Protein AF-S9VMR9-F1 (afdb_monomer_lite)

Organism: NCBI:txid59799

Structure (mmCIF, N/CA/C/O backbone):
data_AF-S9VMR9-F1
#
_entry.id   AF-S9VMR9-F1
#
loop_
_atom_site.group_PDB
_atom_site.id
_atom_site.type_symbol
_atom_site.label_atom_id
_atom_site.label_alt_id
_atom_site.label_comp_id
_atom_site.label_asym_id
_atom_site.label_entity_id
_atom_site.label_seq_id
_atom_site.pdbx_PDB_ins_code
_atom_site.Cartn_x
_atom_site.Cartn_y
_atom_site.Cartn_z
_atom_site.occupancy
_atom_site.B_iso_or_equiv
_atom_site.auth_seq_id
_atom_site.auth_comp_id
_atom_site.auth_asym_id
_atom_site.auth_atom_id
_atom_site.pdbx_PDB_model_num
ATOM 1 N N . MET A 1 1 ? -14.554 29.985 33.407 1.00 32.62 1 MET A N 1
ATOM 2 C CA . MET A 1 1 ? -14.346 28.770 34.224 1.00 32.62 1 MET A CA 1
ATOM 3 C C . MET A 1 1 ? -13.964 27.650 33.263 1.00 32.62 1 MET A C 1
ATOM 5 O O . MET A 1 1 ? -14.793 27.238 32.465 1.00 32.62 1 MET A O 1
ATOM 9 N N . PHE A 1 2 ? -12.681 27.291 33.208 1.00 29.06 2 PHE A N 1
ATOM 10 C CA . PHE A 1 2 ? -12.148 26.333 32.235 1.00 29.06 2 PHE A CA 1
ATOM 11 C C . PHE A 1 2 ? -12.337 24.905 32.753 1.00 29.06 2 PHE A C 1
ATOM 13 O O . PHE A 1 2 ? 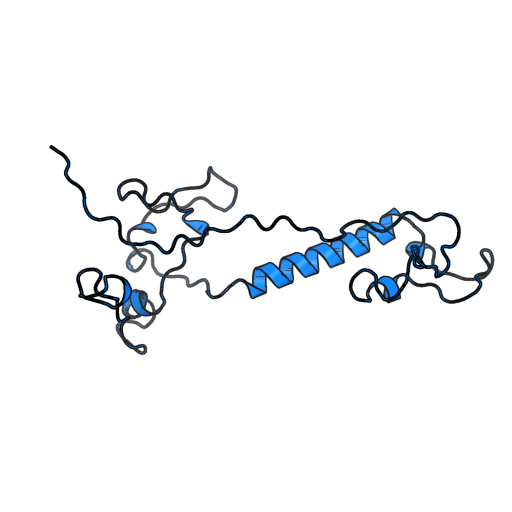-11.690 24.522 33.723 1.00 29.06 2 PHE A O 1
ATOM 20 N N . LEU A 1 3 ? -13.180 24.109 32.095 1.00 30.39 3 LEU A N 1
ATOM 21 C CA . LEU A 1 3 ? -13.209 22.661 32.289 1.00 30.39 3 LEU A CA 1
ATOM 22 C C . LEU A 1 3 ? -12.371 22.005 31.188 1.00 30.39 3 LEU A C 1
ATOM 24 O O . LEU A 1 3 ? -12.805 21.829 30.053 1.00 30.39 3 LEU A O 1
ATOM 28 N N . ARG A 1 4 ? -11.123 21.689 31.548 1.00 32.44 4 ARG A N 1
ATOM 29 C CA . ARG A 1 4 ? -10.272 20.719 30.853 1.00 32.44 4 ARG A CA 1
ATOM 30 C C . ARG A 1 4 ? -10.701 19.311 31.265 1.00 32.44 4 ARG A C 1
ATOM 32 O O . ARG A 1 4 ? -10.827 19.051 32.457 1.00 32.44 4 ARG A O 1
ATOM 39 N N . GLY A 1 5 ? -10.759 18.390 30.303 1.00 30.97 5 GLY A N 1
ATOM 40 C CA . GLY A 1 5 ? -10.471 16.980 30.571 1.00 30.97 5 GLY A CA 1
ATOM 41 C C . GLY A 1 5 ? -11.365 15.975 29.854 1.00 30.97 5 GLY A C 1
ATOM 42 O O . GLY A 1 5 ? -12.495 15.750 30.266 1.00 30.97 5 GLY A O 1
ATOM 43 N N . SER A 1 6 ? -10.810 15.328 28.825 1.00 31.73 6 SER A N 1
ATOM 44 C CA . SER A 1 6 ? -10.775 13.859 28.637 1.00 31.73 6 SER A CA 1
ATOM 45 C C . SER A 1 6 ? -10.581 13.492 27.158 1.00 31.73 6 SER A C 1
ATOM 47 O O . SER A 1 6 ? -11.371 12.781 26.550 1.00 31.73 6 SER A O 1
ATOM 49 N N . GLY A 1 7 ? -9.495 13.978 26.555 1.00 28.31 7 GLY A N 1
ATOM 50 C CA . GLY A 1 7 ? -9.010 13.416 25.297 1.00 28.31 7 GLY A CA 1
ATOM 51 C C . GLY A 1 7 ? -8.110 12.232 25.617 1.00 28.31 7 GLY A C 1
ATOM 52 O O . GLY A 1 7 ? -7.000 12.433 26.105 1.00 28.31 7 GLY A O 1
ATOM 53 N N . ALA A 1 8 ? -8.581 11.010 25.375 1.00 31.98 8 ALA A N 1
ATOM 54 C CA . ALA A 1 8 ? -7.689 9.862 25.274 1.00 31.98 8 ALA A CA 1
ATOM 55 C C . ALA A 1 8 ? -6.584 10.187 24.247 1.00 31.98 8 ALA A C 1
ATOM 57 O O . ALA A 1 8 ? -6.889 10.814 23.229 1.00 31.98 8 ALA A O 1
ATOM 58 N N . PRO A 1 9 ? -5.323 9.771 24.451 1.00 35.69 9 PRO A N 1
ATOM 59 C CA . PRO A 1 9 ? -4.328 9.819 23.405 1.00 35.69 9 PRO A CA 1
ATOM 60 C C . PRO A 1 9 ? -4.723 8.747 22.394 1.00 35.69 9 PRO A C 1
ATOM 62 O O . PRO A 1 9 ? -4.253 7.614 22.426 1.00 35.69 9 PRO A O 1
ATOM 65 N N . THR A 1 10 ? -5.627 9.094 21.478 1.00 37.53 10 THR A N 1
ATOM 66 C CA . THR A 1 10 ? -5.597 8.499 20.151 1.00 37.53 10 THR A CA 1
ATOM 67 C C . THR A 1 10 ? -4.166 8.670 19.690 1.00 37.53 10 THR A C 1
ATOM 69 O O . THR A 1 10 ? -3.699 9.807 19.586 1.00 37.53 10 THR A O 1
ATOM 72 N N . ALA A 1 11 ? -3.456 7.560 19.492 1.00 35.28 11 ALA A N 1
ATOM 73 C CA . ALA A 1 11 ? -2.193 7.560 18.791 1.00 35.28 11 ALA A CA 1
ATOM 74 C C . ALA A 1 11 ? -2.446 8.260 17.453 1.00 35.28 11 ALA A C 1
ATOM 76 O O . ALA A 1 11 ? -2.926 7.663 16.490 1.00 35.28 11 ALA A O 1
ATOM 77 N N . HIS A 1 12 ? -2.193 9.568 17.416 1.00 36.25 12 HIS A N 1
ATOM 78 C CA . HIS A 1 12 ? -2.061 10.321 16.195 1.00 36.25 12 HIS A CA 1
ATOM 79 C C . HIS A 1 12 ? -0.797 9.749 15.573 1.00 36.25 12 HIS A C 1
ATOM 81 O O . HIS A 1 12 ? 0.306 10.265 15.749 1.00 36.25 12 HIS A O 1
ATOM 87 N N . LEU A 1 13 ? -0.964 8.648 14.840 1.00 35.38 13 LEU A N 1
ATOM 88 C CA . LEU A 1 13 ? -0.138 8.342 13.696 1.00 35.38 13 LEU A CA 1
ATOM 89 C C . LEU A 1 13 ? -0.293 9.554 12.784 1.00 35.38 13 LEU A C 1
ATOM 91 O O . LEU A 1 13 ? -1.148 9.610 11.903 1.00 35.38 13 LEU A O 1
ATOM 95 N N . SER A 1 14 ? 0.514 10.570 13.080 1.00 38.69 14 SER A N 1
ATOM 96 C CA . SER A 1 14 ? 0.957 11.582 12.154 1.00 38.69 14 SER A CA 1
ATOM 97 C C . SER A 1 14 ? 1.453 10.798 10.954 1.00 38.69 14 SER A C 1
ATOM 99 O O . SER A 1 14 ? 2.588 10.319 10.913 1.00 38.69 14 SER A O 1
ATOM 101 N N . GLN A 1 15 ? 0.557 10.561 9.997 1.00 46.19 15 GLN A N 1
ATOM 102 C CA . GLN A 1 15 ? 0.942 10.142 8.671 1.00 46.19 15 GLN A CA 1
ATOM 103 C C . GLN A 1 15 ? 1.710 11.334 8.118 1.00 46.19 15 GLN A C 1
ATOM 105 O O . GLN A 1 15 ? 1.145 12.206 7.458 1.00 46.19 15 GLN A O 1
ATOM 110 N N . ARG A 1 16 ? 3.006 11.409 8.444 1.00 48.31 16 ARG A N 1
ATOM 111 C CA . ARG A 1 16 ? 3.941 12.257 7.723 1.00 48.31 16 ARG A CA 1
ATOM 112 C C . ARG A 1 16 ? 3.684 11.944 6.260 1.00 48.31 16 ARG A C 1
ATOM 114 O O . ARG A 1 16 ? 3.803 10.790 5.844 1.00 48.31 16 ARG A O 1
ATOM 121 N N . ARG A 1 17 ? 3.233 12.947 5.508 1.00 50.44 17 ARG A N 1
ATOM 122 C CA . ARG A 1 17 ? 3.044 12.829 4.066 1.00 50.44 17 ARG A CA 1
ATOM 123 C C . ARG A 1 17 ? 4.420 12.535 3.476 1.00 50.44 17 ARG A C 1
ATOM 125 O O . ARG A 1 17 ? 5.207 13.443 3.243 1.00 50.44 17 ARG A O 1
ATOM 132 N N . CYS A 1 18 ? 4.747 11.259 3.311 1.00 63.31 18 CYS A N 1
ATOM 133 C CA . CYS A 1 18 ? 5.957 10.841 2.626 1.00 63.31 18 CYS A CA 1
ATOM 134 C C . CYS A 1 18 ? 5.707 11.025 1.132 1.00 63.31 18 CYS A C 1
ATOM 136 O O . CYS A 1 18 ? 5.104 10.173 0.481 1.00 63.31 18 CYS A O 1
ATOM 138 N N . ILE A 1 19 ? 6.129 12.171 0.608 1.00 85.31 19 ILE A N 1
ATOM 139 C CA . ILE A 1 19 ? 6.120 12.442 -0.827 1.00 85.31 19 ILE A CA 1
ATOM 140 C C . ILE A 1 19 ? 7.260 11.624 -1.444 1.00 85.31 19 ILE A C 1
ATOM 142 O O . ILE A 1 19 ? 8.400 11.689 -0.985 1.00 85.31 19 ILE A O 1
ATOM 146 N N . SER A 1 20 ? 6.943 10.792 -2.439 1.00 89.88 20 SER A N 1
ATOM 147 C CA . SER A 1 20 ? 7.937 9.940 -3.100 1.00 89.88 20 SER A CA 1
ATOM 148 C C . SER A 1 20 ? 8.937 10.790 -3.881 1.00 89.88 20 SER A C 1
ATOM 150 O O . SER A 1 20 ? 8.536 11.613 -4.697 1.00 89.88 20 SER A O 1
ATOM 152 N N . THR A 1 21 ? 10.230 10.529 -3.693 1.00 92.19 21 THR A N 1
ATOM 153 C CA . THR A 1 21 ? 11.325 11.052 -4.531 1.00 92.19 21 THR A CA 1
ATOM 154 C C . THR A 1 21 ? 11.769 10.055 -5.609 1.00 92.19 21 THR A C 1
ATOM 156 O O . THR A 1 21 ? 12.802 10.237 -6.250 1.00 92.19 21 THR A O 1
ATOM 159 N N . GLY A 1 22 ? 11.022 8.959 -5.789 1.00 90.88 22 GLY A N 1
ATOM 160 C CA . GLY A 1 22 ? 11.328 7.927 -6.779 1.00 90.88 22 GLY A CA 1
ATOM 161 C C . GLY A 1 22 ? 11.202 8.414 -8.226 1.00 90.88 22 GLY A C 1
ATOM 162 O O . GLY A 1 22 ? 10.531 9.400 -8.513 1.00 90.88 22 GLY A O 1
ATOM 163 N N . VAL A 1 23 ? 11.827 7.678 -9.146 1.00 94.44 23 VAL A N 1
ATOM 164 C CA . VAL A 1 23 ? 11.744 7.936 -10.591 1.00 94.44 23 VAL A CA 1
ATOM 165 C C . VAL A 1 23 ? 10.585 7.136 -11.183 1.00 94.44 23 VAL A C 1
ATOM 167 O O . VAL A 1 23 ? 10.594 5.907 -11.102 1.00 94.44 23 VAL A O 1
ATOM 170 N N . PHE A 1 24 ? 9.624 7.832 -11.792 1.00 96.19 24 PHE A N 1
ATOM 171 C CA . PHE A 1 24 ? 8.429 7.243 -12.416 1.00 96.19 24 PHE A CA 1
ATOM 172 C C . PHE A 1 24 ? 8.476 7.261 -13.951 1.00 96.19 24 PHE A C 1
ATOM 174 O O . PHE A 1 24 ? 7.716 6.560 -14.606 1.00 96.19 24 PHE A O 1
ATOM 181 N N . GLU A 1 25 ? 9.405 8.015 -14.533 1.00 96.50 25 GLU A N 1
ATOM 182 C CA . GLU A 1 25 ? 9.522 8.174 -15.980 1.00 96.50 25 GLU A CA 1
ATOM 183 C C . GLU A 1 25 ? 10.721 7.411 -16.539 1.00 96.50 25 GLU A C 1
ATOM 185 O O . GLU A 1 25 ? 11.817 7.382 -15.961 1.00 96.50 25 GLU A O 1
ATOM 190 N N . HIS A 1 26 ? 10.530 6.811 -17.708 1.00 96.19 26 HIS A N 1
ATOM 191 C CA . HIS A 1 26 ? 11.618 6.278 -18.498 1.00 96.19 26 HIS A CA 1
ATOM 192 C C . HIS A 1 26 ? 12.405 7.430 -19.148 1.00 96.19 26 HIS A C 1
ATOM 194 O O . HIS A 1 26 ? 11.816 8.309 -19.775 1.00 96.19 26 HIS A O 1
ATOM 200 N N . PRO A 1 27 ? 13.749 7.442 -19.070 1.00 94.75 27 PRO A N 1
ATOM 201 C CA . PRO A 1 27 ? 14.539 8.472 -19.741 1.00 94.75 27 PRO A CA 1
ATOM 202 C C . PRO A 1 27 ? 14.315 8.443 -21.268 1.00 94.75 27 PRO A C 1
ATOM 204 O O . PRO A 1 27 ? 14.270 7.361 -21.858 1.00 94.75 27 PRO A O 1
ATOM 207 N N . PRO A 1 28 ? 14.257 9.600 -21.950 1.00 93.12 28 PRO A N 1
ATOM 208 C CA . PRO A 1 28 ? 13.987 9.642 -23.384 1.00 93.12 28 PRO A CA 1
ATOM 209 C C . PRO A 1 28 ? 15.105 8.978 -24.196 1.00 93.12 28 PRO A C 1
ATOM 211 O O . PRO A 1 28 ? 16.294 9.085 -23.860 1.00 93.12 28 PRO A O 1
ATOM 214 N N . PHE A 1 29 ? 14.727 8.340 -25.305 1.00 91.88 29 PHE A N 1
ATOM 215 C CA . PHE A 1 29 ? 15.678 7.830 -26.288 1.00 91.88 29 PHE A CA 1
ATOM 216 C C . PHE A 1 29 ? 16.358 9.008 -27.004 1.00 91.88 29 PHE A C 1
ATOM 218 O O . PHE A 1 29 ? 15.711 9.824 -27.652 1.00 91.88 29 PHE A O 1
ATOM 225 N N . LYS A 1 30 ? 17.681 9.111 -26.852 1.00 89.31 30 LYS A N 1
ATOM 226 C CA . LYS A 1 30 ? 18.558 10.076 -27.539 1.00 89.31 30 LYS A CA 1
ATOM 227 C C . LYS A 1 30 ? 19.747 9.314 -28.138 1.00 89.31 30 LYS A C 1
ATOM 229 O O . LYS A 1 30 ? 19.664 8.107 -28.371 1.00 89.31 30 LYS A O 1
ATOM 234 N N . TYR A 1 31 ? 20.882 9.985 -28.331 1.00 89.19 31 TYR A N 1
ATOM 235 C CA . TYR A 1 31 ? 22.151 9.314 -28.597 1.00 89.19 31 TYR A CA 1
ATOM 236 C C . TYR A 1 31 ? 22.470 8.273 -27.511 1.00 89.19 31 TYR A C 1
ATOM 238 O O . TYR A 1 31 ? 22.076 8.403 -26.345 1.00 89.19 31 TYR A O 1
ATOM 246 N N . ARG A 1 32 ? 23.197 7.219 -27.899 1.00 89.44 32 ARG A N 1
ATOM 247 C CA . ARG A 1 32 ? 23.574 6.127 -26.995 1.00 89.44 32 ARG A CA 1
ATOM 248 C C . ARG A 1 32 ? 24.399 6.676 -25.830 1.00 89.44 32 ARG A C 1
ATOM 250 O O . ARG A 1 32 ? 25.576 6.992 -25.992 1.00 89.44 32 ARG A O 1
ATOM 257 N N . LYS A 1 33 ? 23.792 6.725 -24.643 1.00 90.88 33 LYS A N 1
ATOM 258 C CA . LYS A 1 33 ? 24.492 7.041 -23.394 1.00 90.88 33 LYS A CA 1
ATOM 259 C C . LYS A 1 33 ? 25.496 5.932 -23.082 1.00 90.88 33 LYS A C 1
ATOM 261 O O . LYS A 1 33 ? 25.150 4.748 -23.118 1.00 90.88 33 LYS A O 1
ATOM 266 N N . ARG A 1 34 ? 26.737 6.325 -22.808 1.00 92.19 34 ARG A N 1
ATOM 267 C CA . ARG A 1 34 ? 27.811 5.443 -22.337 1.00 92.19 34 ARG A CA 1
ATOM 268 C C . ARG A 1 34 ? 27.971 5.629 -20.832 1.00 92.19 34 ARG A C 1
ATOM 270 O O . ARG A 1 34 ? 27.464 6.602 -20.284 1.00 92.19 34 ARG A O 1
ATOM 277 N N . HIS A 1 35 ? 28.631 4.680 -20.183 1.00 94.81 35 HIS A N 1
ATOM 278 C CA . HIS A 1 35 ? 28.948 4.797 -18.768 1.00 94.81 35 HIS A CA 1
ATOM 279 C C . HIS A 1 35 ? 30.008 5.890 -18.567 1.00 94.81 35 HIS A C 1
ATOM 281 O O . HIS A 1 35 ? 31.103 5.789 -19.118 1.00 94.81 35 HIS A O 1
ATOM 287 N N . ALA A 1 36 ? 29.672 6.924 -17.802 1.00 94.88 36 ALA A N 1
ATOM 288 C CA . ALA A 1 36 ? 30.565 7.999 -17.379 1.00 94.88 36 ALA A CA 1
ATOM 289 C C . ALA A 1 36 ? 30.149 8.507 -15.986 1.00 94.88 36 ALA A C 1
ATOM 291 O O . ALA A 1 36 ? 29.123 8.089 -15.454 1.00 94.88 36 ALA A O 1
ATOM 292 N N . PHE A 1 37 ? 30.925 9.421 -15.397 1.00 91.62 37 PHE A N 1
ATOM 293 C CA . PHE A 1 37 ? 30.765 9.842 -13.994 1.00 91.62 37 PHE A CA 1
ATOM 294 C C . PHE A 1 37 ? 29.351 10.336 -13.623 1.00 91.62 37 PHE A C 1
ATOM 296 O O . PHE A 1 37 ? 28.900 10.125 -12.504 1.00 91.62 37 PHE A O 1
ATOM 303 N N . ASN A 1 38 ? 28.636 10.970 -14.556 1.00 92.62 38 ASN A N 1
ATOM 304 C CA . ASN A 1 38 ? 27.294 11.530 -14.355 1.00 92.62 38 ASN A CA 1
ATOM 305 C C . ASN A 1 38 ? 26.216 10.883 -15.238 1.00 92.62 38 ASN A C 1
ATOM 307 O O . ASN A 1 38 ? 25.055 11.294 -15.213 1.00 92.62 38 ASN A O 1
ATOM 311 N N . THR A 1 39 ? 26.583 9.911 -16.075 1.00 91.69 39 THR A N 1
ATOM 312 C CA . THR A 1 39 ? 25.678 9.348 -17.075 1.00 91.69 39 THR A CA 1
ATOM 313 C C . THR A 1 39 ? 25.784 7.836 -17.118 1.00 91.69 39 THR A C 1
ATOM 315 O O . THR A 1 39 ? 26.852 7.251 -17.265 1.00 91.69 39 THR A O 1
ATOM 318 N N . LEU A 1 40 ? 24.623 7.195 -17.020 1.00 93.44 40 LEU A N 1
ATOM 319 C CA . LEU A 1 40 ? 24.481 5.755 -17.168 1.00 93.44 40 LEU A CA 1
ATOM 320 C C . LEU A 1 40 ? 23.760 5.426 -18.479 1.00 93.44 40 LEU A C 1
ATOM 322 O O . LEU A 1 40 ? 22.909 6.215 -18.926 1.00 93.44 40 LEU A O 1
ATOM 326 N N . PRO A 1 41 ? 24.029 4.248 -19.071 1.00 94.38 41 PRO A N 1
ATOM 327 C CA . PRO A 1 41 ? 23.224 3.716 -20.158 1.00 94.38 41 PRO A CA 1
ATOM 328 C C . PRO A 1 41 ? 21.720 3.710 -19.831 1.00 94.38 41 PRO A C 1
ATOM 330 O O . PRO A 1 41 ? 21.289 3.610 -18.678 1.00 94.38 41 PRO A O 1
ATOM 333 N N . VAL A 1 42 ? 20.899 3.830 -20.874 1.00 94.00 42 VAL A N 1
ATOM 334 C CA . VAL A 1 42 ? 19.433 3.937 -20.748 1.00 94.00 42 VAL A CA 1
ATOM 335 C C . VAL A 1 42 ? 18.818 2.683 -20.121 1.00 94.00 42 VAL A C 1
ATOM 337 O O . VAL A 1 42 ? 17.974 2.799 -19.241 1.00 94.00 42 VAL A O 1
ATOM 340 N N . HIS A 1 43 ? 19.292 1.497 -20.508 1.00 95.19 43 HIS A N 1
ATOM 341 C CA . HIS A 1 43 ? 18.851 0.213 -19.949 1.00 95.19 43 HIS A CA 1
ATOM 342 C C . HIS A 1 43 ? 19.914 -0.423 -19.042 1.00 95.19 43 HIS A C 1
ATOM 344 O O . HIS A 1 43 ? 20.145 -1.633 -19.075 1.00 95.19 43 HIS A O 1
ATOM 350 N N . ASP A 1 44 ? 20.598 0.408 -18.255 1.00 95.38 44 ASP A N 1
ATOM 351 C CA . ASP A 1 44 ? 21.520 -0.060 -17.222 1.00 95.38 44 ASP A CA 1
ATOM 352 C C . ASP A 1 44 ? 20.773 -0.769 -16.077 1.00 95.38 44 ASP A C 1
ATOM 354 O O . ASP A 1 44 ? 19.622 -0.438 -15.776 1.00 95.38 44 ASP A O 1
ATOM 358 N N . ALA A 1 45 ? 21.425 -1.734 -15.431 1.00 94.56 45 ALA A N 1
ATOM 359 C CA . ALA A 1 45 ? 20.865 -2.574 -14.374 1.00 94.56 45 ALA A CA 1
ATOM 360 C C . ALA A 1 45 ? 20.451 -1.779 -13.121 1.00 94.56 45 ALA A C 1
ATOM 362 O O . ALA A 1 45 ? 19.514 -2.167 -12.430 1.00 94.56 45 ALA A O 1
ATOM 363 N N . ASN A 1 46 ? 21.077 -0.629 -12.864 1.00 95.00 46 ASN A N 1
ATOM 364 C CA . ASN A 1 46 ? 20.745 0.222 -11.717 1.00 95.00 46 ASN A CA 1
ATOM 365 C C . ASN A 1 46 ? 19.374 0.916 -11.834 1.00 95.00 46 ASN A C 1
ATOM 367 O O . ASN A 1 46 ? 18.867 1.466 -10.857 1.00 95.00 46 ASN A O 1
ATOM 371 N N . ARG A 1 47 ? 18.742 0.905 -13.015 1.00 94.06 47 ARG A N 1
ATOM 372 C CA . ARG A 1 47 ? 17.428 1.529 -13.227 1.00 94.06 47 ARG A CA 1
ATOM 373 C C . ARG A 1 47 ? 16.293 0.558 -12.919 1.00 94.06 47 ARG A C 1
ATOM 375 O O . ARG A 1 47 ? 16.333 -0.610 -13.302 1.00 94.06 47 ARG A O 1
ATOM 382 N N . PHE A 1 48 ? 15.254 1.075 -12.263 1.00 95.94 48 PHE A N 1
ATOM 383 C CA . PHE A 1 48 ? 14.015 0.348 -11.959 1.00 95.94 48 PHE A CA 1
ATOM 384 C C . PHE A 1 48 ? 14.244 -0.989 -11.228 1.00 95.94 48 PHE A C 1
ATOM 386 O O . PHE A 1 48 ? 13.527 -1.961 -11.462 1.00 95.94 48 PHE A O 1
ATOM 393 N N . GLY A 1 49 ? 15.269 -1.056 -10.368 1.00 94.25 49 GLY A N 1
ATOM 394 C CA . GLY A 1 49 ? 15.619 -2.267 -9.619 1.00 94.25 49 GLY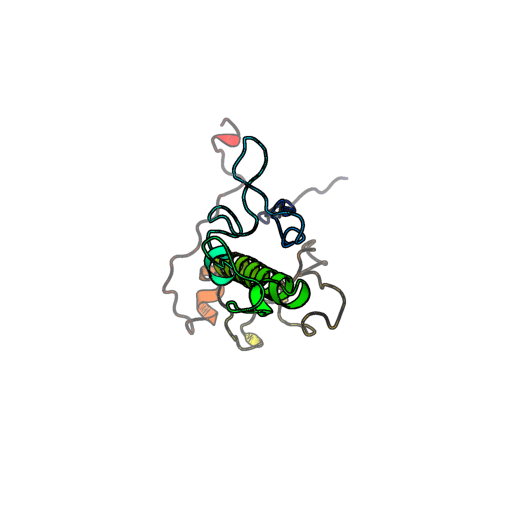 A CA 1
ATOM 395 C C . GLY A 1 49 ? 15.954 -3.461 -10.520 1.00 94.25 49 GLY A C 1
ATOM 396 O O . GLY A 1 49 ? 15.472 -4.562 -10.271 1.00 94.25 49 GLY A O 1
ATOM 397 N N . GLY A 1 50 ? 16.690 -3.235 -11.614 1.00 95.12 50 GLY A N 1
ATOM 398 C CA . GLY A 1 50 ? 17.092 -4.277 -12.566 1.00 95.12 50 GLY A CA 1
ATOM 399 C C . GLY A 1 50 ? 16.062 -4.605 -13.648 1.00 95.12 50 GLY A C 1
ATOM 400 O O . GLY A 1 50 ? 16.374 -5.329 -14.593 1.00 95.12 50 GLY A O 1
ATOM 401 N N . ARG A 1 51 ? 14.845 -4.049 -13.581 1.00 96.31 51 ARG A N 1
ATOM 402 C CA . ARG A 1 51 ? 13.772 -4.346 -14.550 1.00 96.31 51 ARG A CA 1
ATOM 403 C C . ARG A 1 51 ? 14.041 -3.802 -15.952 1.00 96.31 51 ARG A C 1
ATOM 405 O O . ARG A 1 51 ? 13.489 -4.309 -16.925 1.00 96.31 51 ARG A O 1
ATOM 412 N N . SER A 1 52 ? 14.967 -2.857 -16.088 1.00 94.50 52 SER A N 1
ATOM 413 C CA . SER A 1 52 ? 15.489 -2.419 -17.388 1.00 94.50 52 SER A CA 1
ATOM 414 C C . SER A 1 52 ? 16.051 -3.570 -18.240 1.00 94.50 52 SER A C 1
ATOM 416 O O . SER A 1 52 ? 16.108 -3.440 -19.462 1.00 94.50 52 SER A O 1
ATOM 418 N N . ALA A 1 53 ? 16.397 -4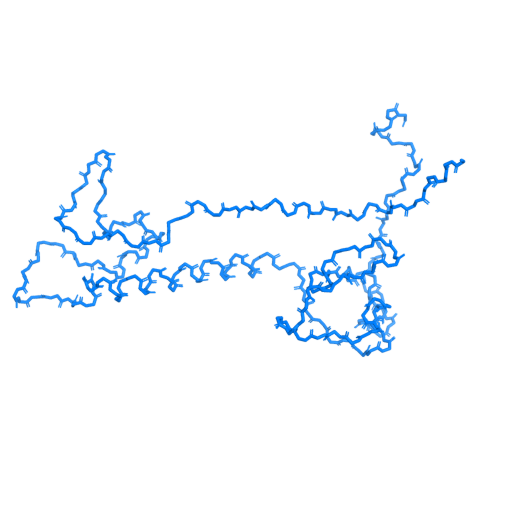.717 -17.638 1.00 94.81 53 ALA A N 1
ATOM 419 C CA . ALA A 1 53 ? 16.805 -5.926 -18.349 1.00 94.81 53 ALA A CA 1
ATOM 420 C C . ALA A 1 53 ? 15.760 -6.408 -19.373 1.00 94.81 53 ALA A C 1
ATOM 422 O O . ALA A 1 53 ? 16.141 -6.826 -20.467 1.00 94.81 53 ALA A O 1
ATOM 423 N N . TYR A 1 54 ? 14.460 -6.283 -19.075 1.00 95.06 54 TYR A N 1
ATOM 424 C CA . TYR A 1 54 ? 13.379 -6.676 -19.992 1.00 95.06 54 TYR A CA 1
ATOM 425 C C . TYR A 1 54 ? 13.325 -5.808 -21.257 1.00 95.06 54 TYR A C 1
ATOM 427 O O . TYR A 1 54 ? 12.894 -6.265 -22.317 1.00 95.06 54 TYR A O 1
ATOM 435 N N . LEU A 1 55 ? 13.816 -4.571 -21.165 1.00 94.62 55 LEU A N 1
ATOM 436 C CA . LEU A 1 55 ? 13.836 -3.593 -22.254 1.00 94.62 55 LEU A CA 1
ATOM 437 C C . LEU A 1 55 ? 15.190 -3.540 -22.972 1.00 94.62 55 LEU A C 1
ATOM 439 O O . LEU A 1 55 ? 15.355 -2.835 -23.962 1.00 94.62 55 LEU A O 1
ATOM 443 N N . ARG A 1 56 ? 16.183 -4.300 -22.505 1.00 93.56 56 ARG A N 1
ATOM 444 C CA . ARG A 1 56 ? 17.548 -4.220 -23.017 1.00 93.56 56 ARG A CA 1
ATOM 445 C C . ARG A 1 56 ? 17.712 -5.012 -24.316 1.00 93.56 56 ARG A C 1
ATOM 447 O O . ARG A 1 56 ? 17.394 -6.198 -24.387 1.00 93.56 56 ARG A O 1
ATOM 454 N N . GLU A 1 57 ? 18.259 -4.364 -25.339 1.00 90.69 57 GLU A N 1
ATOM 455 C CA . GLU A 1 57 ? 18.924 -5.009 -26.479 1.00 90.69 57 GLU A CA 1
ATOM 456 C C . GLU A 1 57 ? 20.438 -4.889 -26.253 1.00 90.69 57 GLU A C 1
ATOM 458 O O . GLU A 1 57 ? 20.950 -3.782 -26.076 1.00 90.69 57 GLU A O 1
ATOM 463 N N . ILE A 1 58 ? 21.149 -6.017 -26.177 1.00 89.56 58 ILE A N 1
ATOM 464 C CA . ILE A 1 58 ? 22.580 -6.050 -25.838 1.00 89.56 58 ILE A CA 1
ATOM 465 C C . ILE A 1 58 ? 23.425 -5.932 -27.114 1.00 89.56 58 ILE A C 1
ATOM 467 O O . ILE A 1 58 ? 23.155 -6.609 -28.103 1.00 89.56 58 ILE A O 1
ATOM 471 N N . GLY A 1 59 ? 24.492 -5.129 -27.054 1.00 83.19 59 GLY A N 1
ATOM 472 C CA . GLY A 1 59 ? 25.538 -5.074 -28.080 1.00 83.19 59 GLY A CA 1
ATOM 473 C C . GLY A 1 59 ? 25.355 -3.990 -29.153 1.00 83.19 59 GLY A C 1
ATOM 474 O O . GLY A 1 59 ? 24.423 -3.184 -29.087 1.00 83.19 59 GLY A O 1
ATOM 475 N N . PRO A 1 60 ? 26.294 -3.907 -30.117 1.00 82.06 60 PRO A N 1
ATOM 476 C CA . PRO A 1 60 ? 26.142 -3.069 -31.297 1.00 82.06 60 PRO A CA 1
ATOM 477 C C . PRO A 1 60 ? 25.025 -3.644 -32.166 1.00 82.06 60 PRO A C 1
ATOM 479 O O . PRO A 1 60 ? 25.055 -4.802 -32.575 1.00 82.06 60 PRO A O 1
ATOM 482 N N . PHE A 1 61 ? 24.008 -2.831 -32.399 1.00 80.19 61 PHE A N 1
ATOM 483 C CA . PHE A 1 61 ? 22.781 -3.277 -33.018 1.00 80.19 61 PHE A CA 1
ATOM 484 C C . PHE A 1 61 ? 22.674 -2.798 -34.462 1.00 80.19 61 PHE A C 1
ATOM 486 O O . PHE A 1 61 ? 22.727 -1.594 -34.711 1.00 80.19 61 PHE A O 1
ATOM 493 N N . ASP A 1 62 ? 22.451 -3.727 -35.391 1.00 81.75 62 ASP A N 1
ATOM 494 C CA . ASP A 1 62 ? 22.111 -3.393 -36.773 1.00 81.75 62 ASP A CA 1
ATOM 495 C C . ASP A 1 62 ? 20.611 -3.090 -36.890 1.00 81.75 62 ASP A C 1
ATOM 497 O O . ASP A 1 62 ? 19.765 -3.976 -36.736 1.00 81.75 62 ASP A O 1
ATOM 501 N N . HIS A 1 63 ? 20.300 -1.827 -37.189 1.00 78.00 63 HIS A N 1
ATOM 502 C CA . HIS A 1 63 ? 18.937 -1.313 -37.310 1.00 78.00 63 HIS A CA 1
ATOM 503 C C . HIS A 1 63 ? 18.106 -1.948 -38.418 1.00 78.00 63 HIS A C 1
ATOM 505 O O . HIS A 1 63 ? 16.883 -1.854 -38.364 1.00 78.00 63 HIS A O 1
ATOM 511 N N . LYS A 1 64 ? 18.749 -2.605 -39.385 1.00 80.88 64 LYS A N 1
ATOM 512 C CA . LYS A 1 64 ? 18.065 -3.197 -40.534 1.00 80.88 64 LYS A CA 1
ATOM 513 C C . LYS A 1 64 ? 17.720 -4.670 -40.333 1.00 80.88 64 LYS A C 1
ATOM 515 O O . LYS A 1 64 ? 16.727 -5.132 -40.877 1.00 80.88 64 LYS A O 1
ATOM 520 N N . LYS A 1 65 ? 18.547 -5.414 -39.592 1.00 82.69 65 LYS A N 1
ATOM 521 C CA . LYS A 1 65 ? 18.511 -6.889 -39.590 1.00 82.69 65 LYS A CA 1
ATOM 522 C C . LYS A 1 65 ? 18.047 -7.517 -38.286 1.00 82.69 65 LYS A C 1
ATOM 524 O O . LYS A 1 65 ? 17.652 -8.679 -38.281 1.00 82.69 65 LYS A O 1
ATOM 529 N N . LYS A 1 66 ? 18.147 -6.804 -37.166 1.00 83.94 66 LYS A N 1
ATOM 530 C CA . LYS A 1 66 ? 17.875 -7.373 -35.842 1.00 83.94 66 LYS A CA 1
ATOM 531 C C . LYS A 1 66 ? 16.924 -6.471 -35.072 1.00 83.94 66 LYS A C 1
ATOM 533 O O . LYS A 1 66 ? 16.755 -5.320 -35.440 1.00 83.94 66 LYS A O 1
ATOM 538 N N . GLY A 1 67 ? 16.331 -7.012 -34.005 1.00 83.69 67 GLY A N 1
ATOM 539 C CA . GLY A 1 67 ? 15.756 -6.293 -32.863 1.00 83.69 67 GLY A CA 1
ATOM 540 C C . GLY A 1 67 ? 14.261 -6.233 -32.714 1.00 83.69 67 GLY A C 1
ATOM 541 O O . GLY A 1 67 ? 13.486 -6.542 -33.608 1.00 83.69 67 GLY A O 1
ATOM 542 N N . ARG A 1 68 ? 13.881 -5.818 -31.507 1.00 88.25 68 ARG A N 1
ATOM 543 C CA . ARG A 1 68 ? 12.500 -5.804 -31.046 1.00 88.25 68 ARG A CA 1
ATOM 544 C C . ARG A 1 68 ? 12.041 -4.356 -30.914 1.00 88.25 68 ARG A C 1
ATOM 546 O O . ARG A 1 68 ? 12.530 -3.630 -30.050 1.00 88.25 68 ARG A O 1
ATOM 553 N N . GLN A 1 69 ? 11.123 -3.941 -31.786 1.00 89.25 69 GLN A N 1
ATOM 554 C CA . GLN A 1 69 ? 10.656 -2.551 -31.888 1.00 89.25 69 GLN A CA 1
ATOM 555 C C . GLN A 1 69 ? 10.063 -2.028 -30.571 1.00 89.25 69 GLN A C 1
ATOM 557 O O . GLN A 1 69 ? 10.369 -0.908 -30.168 1.00 89.25 69 GLN A O 1
ATOM 562 N N . PHE A 1 70 ? 9.328 -2.872 -29.838 1.00 92.94 70 PHE A N 1
ATOM 563 C CA . PHE A 1 70 ? 8.699 -2.496 -28.565 1.00 92.94 70 PHE A CA 1
ATOM 564 C C . PHE A 1 70 ? 9.692 -2.011 -27.496 1.00 92.94 70 PHE A C 1
ATOM 566 O O . PHE A 1 70 ? 9.309 -1.286 -26.588 1.00 92.94 70 PHE A O 1
ATOM 573 N N . LYS A 1 71 ? 10.975 -2.391 -27.587 1.00 93.62 71 LYS A N 1
ATOM 574 C CA . LYS A 1 71 ? 12.016 -1.954 -26.642 1.00 93.62 71 LYS A CA 1
ATOM 575 C C . LYS A 1 71 ? 12.508 -0.525 -26.896 1.00 93.62 71 LYS A C 1
ATOM 577 O O . LYS A 1 71 ? 13.353 -0.033 -26.157 1.00 93.62 71 LYS A O 1
ATOM 582 N N . ARG A 1 72 ? 12.042 0.115 -27.970 1.00 88.94 72 ARG A N 1
ATOM 583 C CA . ARG A 1 72 ? 12.443 1.466 -28.405 1.00 88.94 72 ARG A CA 1
ATOM 584 C C . ARG A 1 72 ? 11.278 2.408 -28.570 1.00 88.94 72 ARG A C 1
ATOM 586 O O . ARG A 1 72 ? 11.490 3.615 -28.575 1.00 88.94 72 ARG A O 1
ATOM 593 N N . ASP A 1 73 ? 10.090 1.855 -28.753 1.00 93.50 73 ASP A N 1
ATOM 594 C CA . ASP A 1 73 ? 8.875 2.637 -28.774 1.00 93.50 73 ASP A CA 1
ATOM 595 C C . ASP A 1 73 ? 8.693 3.340 -27.414 1.00 93.50 73 ASP A C 1
ATOM 597 O O . ASP A 1 73 ? 8.581 2.655 -26.390 1.00 93.50 73 ASP A O 1
ATOM 601 N N . PRO A 1 74 ? 8.698 4.687 -27.367 1.00 95.12 74 PRO A N 1
ATOM 602 C CA . PRO A 1 74 ? 8.572 5.425 -26.115 1.00 95.12 74 PRO A CA 1
ATOM 603 C C . PRO A 1 74 ? 7.283 5.094 -25.358 1.00 95.12 74 PRO A C 1
ATOM 605 O O . PRO A 1 74 ? 7.326 4.962 -24.136 1.00 95.12 74 PRO A O 1
ATOM 608 N N . GLY A 1 75 ? 6.164 4.909 -26.072 1.00 96.31 75 GLY A N 1
ATOM 609 C CA . GLY A 1 75 ? 4.862 4.623 -25.465 1.00 96.31 75 GLY A CA 1
ATOM 610 C C . GLY A 1 75 ? 4.847 3.274 -24.752 1.00 96.31 75 GLY A C 1
ATOM 611 O O . GLY A 1 75 ? 4.536 3.194 -23.564 1.00 96.31 75 GLY A O 1
ATOM 612 N N . THR A 1 76 ? 5.274 2.215 -25.442 1.00 96.81 76 THR A N 1
ATOM 613 C CA . THR A 1 76 ? 5.333 0.864 -24.867 1.00 96.81 76 THR A CA 1
ATOM 614 C C . THR A 1 76 ? 6.322 0.774 -23.704 1.00 96.81 76 THR A C 1
ATOM 616 O O . THR A 1 76 ? 6.070 0.099 -22.702 1.00 96.81 76 THR A O 1
ATOM 619 N N . VAL A 1 77 ? 7.467 1.446 -23.813 1.00 96.50 77 VAL A N 1
ATOM 620 C CA . VAL A 1 77 ? 8.487 1.444 -22.761 1.00 96.50 77 VAL A CA 1
ATOM 621 C C . VAL A 1 77 ? 7.990 2.159 -21.505 1.00 96.50 77 VAL A C 1
ATOM 623 O O . VAL A 1 77 ? 8.127 1.604 -20.411 1.00 96.50 77 VAL A O 1
ATOM 626 N N . GLN A 1 78 ? 7.384 3.341 -21.652 1.00 97.62 78 GLN A N 1
ATOM 627 C CA . GLN A 1 78 ? 6.820 4.082 -20.524 1.00 97.62 78 GLN A CA 1
ATOM 628 C C . GLN A 1 78 ? 5.691 3.291 -19.857 1.00 97.62 78 GLN A C 1
ATOM 630 O O . GLN A 1 78 ? 5.719 3.121 -18.642 1.00 97.62 78 GLN A O 1
ATOM 635 N N . PHE A 1 79 ? 4.798 2.682 -20.642 1.00 98.00 79 PHE A N 1
ATOM 636 C CA . PHE A 1 79 ? 3.736 1.822 -20.118 1.00 98.00 79 PHE A CA 1
ATOM 637 C C . PHE A 1 79 ? 4.275 0.701 -19.211 1.00 98.00 79 PHE A C 1
ATOM 639 O O . PHE A 1 79 ? 3.756 0.465 -18.121 1.00 98.00 79 PHE A O 1
ATOM 646 N N . ASN A 1 80 ? 5.362 0.027 -19.608 1.00 97.56 80 ASN A N 1
ATOM 647 C CA . ASN A 1 80 ? 5.981 -1.004 -18.766 1.00 97.56 80 ASN A CA 1
ATOM 648 C C . ASN A 1 80 ? 6.547 -0.430 -17.455 1.00 97.56 80 ASN A C 1
ATOM 650 O O . ASN A 1 80 ? 6.417 -1.057 -16.400 1.00 97.56 80 ASN A O 1
ATOM 654 N N . VAL A 1 81 ? 7.159 0.757 -17.503 1.00 97.31 81 VAL A N 1
ATOM 655 C CA . VAL A 1 81 ? 7.663 1.450 -16.306 1.00 97.31 81 VAL A CA 1
ATOM 656 C C . VAL A 1 81 ? 6.518 1.863 -15.378 1.00 97.31 81 VAL A C 1
ATOM 658 O O . VAL A 1 81 ? 6.640 1.692 -14.160 1.00 97.31 81 VAL A O 1
ATOM 661 N N . ASP A 1 82 ? 5.391 2.312 -15.926 1.00 97.94 82 ASP A N 1
ATOM 662 C CA . ASP A 1 82 ? 4.193 2.667 -15.161 1.00 97.94 82 ASP A CA 1
ATOM 663 C C . ASP A 1 82 ? 3.603 1.441 -14.462 1.00 97.94 82 ASP A C 1
ATOM 665 O O . ASP A 1 82 ? 3.334 1.479 -13.260 1.00 97.94 82 ASP A O 1
ATOM 669 N N . VAL A 1 83 ? 3.505 0.309 -15.166 1.00 98.19 83 VAL A N 1
ATOM 670 C CA . VAL A 1 83 ? 3.073 -0.969 -14.578 1.00 98.19 83 VAL A CA 1
ATOM 671 C C . VAL A 1 83 ? 3.993 -1.381 -13.428 1.00 98.19 83 VAL A C 1
ATOM 673 O O . VAL A 1 83 ? 3.523 -1.796 -12.367 1.00 98.19 83 VAL A O 1
ATOM 676 N N . TRP A 1 84 ? 5.312 -1.255 -13.582 1.00 97.75 84 TRP A N 1
ATOM 677 C CA . TRP A 1 84 ? 6.246 -1.575 -12.500 1.00 97.75 84 TRP A CA 1
ATOM 678 C C . TRP A 1 84 ? 6.110 -0.623 -11.314 1.00 97.75 84 TRP A C 1
ATOM 680 O O . TRP A 1 84 ? 6.168 -1.069 -10.166 1.00 97.75 84 TRP A O 1
ATOM 690 N N . SER A 1 85 ? 5.891 0.662 -11.572 1.00 96.75 85 SER A N 1
ATOM 691 C CA . SER A 1 85 ? 5.649 1.666 -10.536 1.00 96.75 85 SER A CA 1
ATOM 692 C C . SER A 1 85 ? 4.348 1.382 -9.779 1.00 96.75 85 SER A C 1
ATOM 694 O O . SER A 1 85 ? 4.335 1.407 -8.545 1.00 96.75 85 SER A O 1
ATOM 696 N N . ALA A 1 86 ? 3.283 1.000 -10.489 1.00 96.94 86 ALA A N 1
ATOM 697 C CA . ALA A 1 86 ? 2.019 0.563 -9.903 1.00 96.94 86 ALA A CA 1
ATOM 698 C C . ALA A 1 86 ? 2.208 -0.682 -9.023 1.00 96.94 86 ALA A C 1
ATOM 700 O O . ALA A 1 86 ? 1.759 -0.695 -7.877 1.00 96.94 86 ALA A O 1
ATOM 701 N N . GLN A 1 87 ? 2.954 -1.688 -9.492 1.00 97.25 87 GLN A N 1
ATOM 702 C CA . GLN A 1 87 ? 3.284 -2.883 -8.703 1.00 97.25 87 GLN A CA 1
ATOM 703 C C . GLN A 1 87 ? 4.061 -2.544 -7.423 1.00 97.25 87 GLN A C 1
ATOM 705 O O . GLN A 1 87 ? 3.801 -3.133 -6.372 1.00 97.25 87 GLN A O 1
ATOM 710 N N . GLN A 1 88 ? 5.004 -1.598 -7.480 1.00 95.75 88 GLN A N 1
ATOM 711 C CA . GLN A 1 88 ? 5.763 -1.173 -6.299 1.00 95.75 88 GLN A CA 1
ATOM 712 C C . GLN A 1 88 ? 4.880 -0.452 -5.281 1.00 95.75 88 GLN A C 1
ATOM 714 O O . GLN A 1 88 ? 4.960 -0.745 -4.086 1.00 95.75 88 GLN A O 1
ATOM 719 N N . THR A 1 89 ? 4.021 0.459 -5.740 1.00 95.25 89 THR A N 1
ATOM 720 C CA . THR A 1 89 ? 3.066 1.155 -4.872 1.00 95.25 89 THR A CA 1
ATOM 721 C C . THR A 1 89 ? 2.091 0.164 -4.249 1.00 95.25 89 THR A C 1
ATOM 723 O O . THR A 1 89 ? 1.947 0.148 -3.029 1.00 95.25 89 THR A O 1
ATOM 726 N N . LEU A 1 90 ? 1.506 -0.729 -5.052 1.00 97.12 90 LEU A N 1
ATOM 727 C CA . LEU A 1 90 ? 0.606 -1.780 -4.589 1.00 97.12 90 LEU A CA 1
ATOM 728 C C . LEU A 1 90 ? 1.273 -2.645 -3.515 1.00 97.12 90 LEU A C 1
ATOM 730 O O . LEU A 1 90 ? 0.751 -2.762 -2.410 1.00 97.12 90 LEU A O 1
ATOM 734 N N . ARG A 1 91 ? 2.470 -3.179 -3.787 1.00 96.50 91 ARG A N 1
ATOM 735 C CA . ARG A 1 91 ? 3.234 -3.990 -2.828 1.00 96.50 91 ARG A CA 1
ATOM 736 C C . ARG A 1 91 ? 3.451 -3.259 -1.503 1.00 96.50 91 ARG A C 1
ATOM 738 O O . ARG A 1 91 ? 3.286 -3.859 -0.445 1.00 96.50 91 ARG A O 1
ATOM 745 N N . LYS A 1 92 ? 3.842 -1.981 -1.546 1.00 94.75 92 LYS A N 1
ATOM 746 C CA . LYS A 1 92 ? 4.070 -1.177 -0.335 1.00 94.75 92 LYS A CA 1
ATOM 747 C C . LYS A 1 92 ? 2.771 -0.937 0.437 1.00 94.75 92 LYS A C 1
ATOM 749 O O . LYS A 1 92 ? 2.787 -1.050 1.658 1.00 94.75 92 LYS A O 1
ATOM 754 N N . GLN A 1 93 ? 1.663 -0.663 -0.253 1.00 93.56 93 GLN A N 1
ATOM 755 C CA . GLN A 1 93 ? 0.352 -0.477 0.377 1.00 93.56 93 GLN A CA 1
ATOM 756 C C . GLN A 1 93 ? -0.166 -1.765 1.023 1.00 93.56 93 GLN A C 1
ATOM 758 O O . GLN A 1 93 ? -0.683 -1.713 2.132 1.00 93.56 93 GLN A O 1
ATOM 763 N N . TRP A 1 94 ? 0.020 -2.921 0.382 1.00 94.69 94 TRP A N 1
ATOM 764 C CA . TRP A 1 94 ? -0.345 -4.213 0.970 1.00 94.69 94 TRP A CA 1
ATOM 765 C C . TRP A 1 94 ? 0.542 -4.584 2.155 1.00 94.69 94 TRP A C 1
ATOM 767 O O . TRP A 1 94 ? 0.019 -4.993 3.181 1.00 94.69 94 TRP A O 1
ATOM 777 N N . LYS A 1 95 ? 1.863 -4.370 2.066 1.00 94.69 95 LYS A N 1
ATOM 778 C CA . LYS A 1 95 ? 2.780 -4.607 3.195 1.00 94.69 95 LYS A CA 1
ATOM 779 C C . LYS A 1 95 ? 2.477 -3.701 4.397 1.00 94.69 95 LYS A C 1
ATOM 781 O O . LYS A 1 95 ? 2.786 -4.066 5.522 1.00 94.69 95 LYS A O 1
ATOM 786 N N . LYS A 1 96 ? 1.903 -2.519 4.159 1.00 91.69 96 LYS A N 1
ATOM 787 C CA . LYS A 1 96 ? 1.483 -1.590 5.216 1.00 91.69 96 LYS A CA 1
ATOM 788 C C . LYS A 1 96 ? 0.263 -2.099 5.999 1.00 91.69 96 LYS A C 1
ATOM 790 O O . LYS A 1 96 ? 0.025 -1.594 7.087 1.00 91.69 96 LYS A O 1
ATOM 795 N N . ARG A 1 97 ? -0.519 -3.044 5.464 1.00 93.00 97 ARG A N 1
ATOM 796 C CA . ARG A 1 97 ? -1.704 -3.573 6.151 1.00 93.00 97 ARG A CA 1
ATOM 797 C C . ARG A 1 97 ? -1.279 -4.536 7.254 1.00 93.00 97 ARG A C 1
ATOM 799 O O . ARG A 1 97 ? -0.758 -5.610 6.978 1.00 93.00 97 ARG A O 1
ATOM 806 N N . ASP A 1 98 ? -1.556 -4.145 8.483 1.00 94.69 98 ASP A N 1
ATOM 807 C CA . ASP A 1 98 ? -1.444 -4.924 9.717 1.00 94.69 98 ASP A CA 1
ATOM 808 C C . ASP A 1 98 ? -2.819 -5.406 10.221 1.00 94.69 98 ASP A C 1
ATOM 810 O O . ASP A 1 98 ? -2.973 -5.817 11.366 1.00 94.69 98 ASP A O 1
ATOM 814 N N . TRP A 1 99 ? -3.829 -5.387 9.348 1.00 95.50 99 TRP A N 1
ATOM 815 C CA . TRP A 1 99 ? -5.223 -5.684 9.667 1.00 95.50 99 TRP A CA 1
ATOM 816 C C . TRP A 1 99 ? -5.896 -6.523 8.579 1.00 95.50 99 TRP A C 1
ATOM 818 O O . TRP A 1 99 ? -5.447 -6.589 7.431 1.00 95.50 99 TRP A O 1
ATOM 828 N N . THR A 1 100 ? -7.019 -7.140 8.941 1.00 94.81 100 THR A N 1
ATOM 829 C CA . THR A 1 100 ? -7.894 -7.895 8.038 1.00 94.81 100 THR A CA 1
ATOM 830 C C . THR A 1 100 ? -9.303 -7.318 8.079 1.00 94.81 100 THR A C 1
ATOM 832 O O . THR A 1 100 ? -9.731 -6.801 9.108 1.00 94.81 100 THR A O 1
ATOM 835 N N . VAL A 1 101 ? -10.037 -7.414 6.970 1.00 95.56 101 VAL A N 1
ATOM 836 C CA . VAL A 1 101 ? -11.475 -7.107 6.955 1.00 95.56 101 VAL A CA 1
ATOM 837 C C . VAL A 1 101 ? -12.228 -8.328 7.469 1.00 95.56 101 VAL A C 1
ATOM 839 O O . VAL A 1 101 ? -11.960 -9.441 7.021 1.00 95.56 101 VAL A O 1
ATOM 842 N N . VAL A 1 102 ? -13.142 -8.115 8.411 1.00 95.31 102 VAL A N 1
ATOM 843 C CA . VAL A 1 102 ? -14.040 -9.143 8.942 1.00 95.31 102 VAL A CA 1
ATOM 844 C C . VAL A 1 102 ? -15.464 -8.640 8.762 1.00 95.31 102 VAL A C 1
ATOM 846 O O . VAL A 1 102 ? -15.772 -7.502 9.117 1.00 95.31 102 VAL A O 1
ATOM 849 N N . GLU A 1 103 ? -16.320 -9.486 8.206 1.00 94.56 103 GLU A N 1
ATOM 850 C CA . GLU A 1 103 ? -17.748 -9.220 8.092 1.00 94.56 103 GLU A CA 1
ATOM 851 C C . GLU A 1 103 ? -18.427 -9.610 9.406 1.00 94.56 103 GLU A C 1
ATOM 853 O O . GLU A 1 103 ? -18.509 -10.786 9.758 1.00 94.56 103 GLU A O 1
ATOM 858 N N . LEU A 1 104 ? -18.870 -8.605 10.161 1.00 93.19 104 LEU A N 1
ATOM 859 C CA . LEU A 1 104 ? -19.622 -8.793 11.397 1.00 93.19 104 LEU A CA 1
ATOM 860 C C . LEU A 1 104 ? -21.104 -8.484 11.160 1.00 93.19 104 LEU A C 1
ATOM 862 O O . LEU A 1 104 ? -21.414 -7.505 10.473 1.00 93.19 104 LEU A O 1
ATOM 866 N N . PRO A 1 105 ? -22.031 -9.243 11.774 1.00 94.06 105 PRO A N 1
ATOM 867 C CA . PRO A 1 105 ? -23.432 -8.853 11.824 1.00 94.06 105 PRO A CA 1
ATOM 868 C C . PRO A 1 105 ? -23.582 -7.445 12.408 1.00 94.06 105 PRO A C 1
ATOM 870 O O . PRO A 1 105 ? -22.929 -7.104 13.396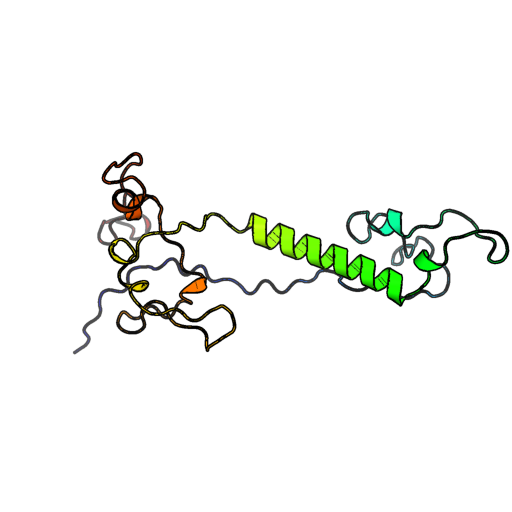 1.00 94.06 105 PRO A O 1
ATOM 873 N N . PHE A 1 106 ? -24.483 -6.642 11.840 1.00 94.75 106 PHE A N 1
ATOM 874 C CA . PHE A 1 106 ? -24.645 -5.226 12.200 1.00 94.75 106 PHE A CA 1
ATOM 875 C C . PHE A 1 106 ? -24.870 -4.994 13.705 1.00 94.75 106 PHE A C 1
ATOM 877 O O . PHE A 1 106 ? -24.363 -4.028 14.267 1.00 94.75 106 PHE A O 1
ATOM 884 N N . ALA A 1 107 ? -25.570 -5.914 14.378 1.00 93.19 107 ALA A N 1
ATOM 885 C CA . ALA A 1 107 ? -25.828 -5.845 15.817 1.00 93.19 107 ALA A CA 1
ATOM 886 C C . ALA A 1 107 ? -24.560 -5.970 16.686 1.00 93.19 107 ALA A C 1
ATOM 888 O O . ALA A 1 107 ? -24.504 -5.389 17.767 1.00 93.19 107 ALA A O 1
ATOM 889 N N . LEU A 1 108 ? -23.548 -6.708 16.217 1.00 92.75 108 LEU A N 1
ATOM 890 C CA . LEU A 1 108 ? -22.288 -6.943 16.934 1.00 92.75 108 LEU A CA 1
ATOM 891 C C . LEU A 1 108 ? -21.195 -5.934 16.556 1.00 92.75 108 LEU A C 1
ATOM 893 O O . LEU A 1 108 ? -20.134 -5.901 17.178 1.00 92.75 108 LEU A O 1
ATOM 897 N N . ALA A 1 109 ? -21.434 -5.117 15.530 1.00 93.50 109 ALA A N 1
ATOM 898 C CA . ALA A 1 109 ? -20.487 -4.109 15.091 1.00 93.50 109 ALA A CA 1
ATOM 899 C C . ALA A 1 109 ? -20.339 -2.978 16.134 1.00 93.50 109 ALA A C 1
ATOM 901 O O . ALA A 1 109 ? -21.298 -2.643 16.843 1.00 93.50 109 ALA A O 1
ATOM 902 N N . PRO A 1 110 ? -19.160 -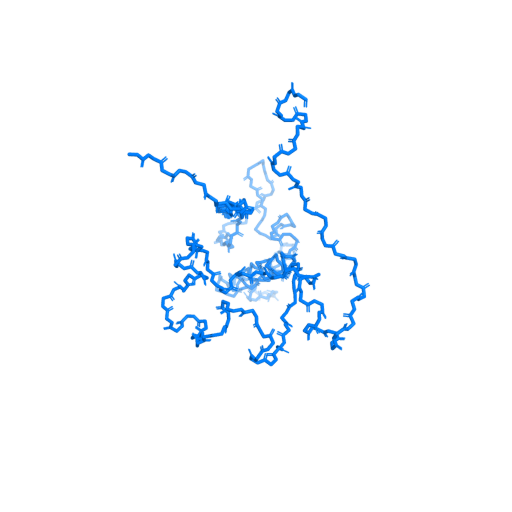2.327 16.211 1.00 93.38 110 PRO A N 1
ATOM 903 C CA . PRO A 1 110 ? -18.947 -1.164 17.069 1.00 93.38 110 PRO A CA 1
ATOM 904 C C . PRO A 1 110 ? -19.985 -0.063 16.827 1.00 93.38 110 PRO A C 1
ATOM 906 O O . PRO A 1 110 ? -20.386 0.180 15.692 1.00 93.38 110 PRO A O 1
ATOM 909 N N . LYS A 1 111 ? -20.350 0.686 17.876 1.00 91.94 111 LYS A N 1
ATOM 910 C CA . LYS A 1 111 ? -21.366 1.760 17.800 1.00 91.94 111 LYS A CA 1
ATOM 911 C C . LYS A 1 111 ? -21.092 2.802 16.707 1.00 91.94 111 LYS A C 1
ATOM 913 O O . LYS A 1 111 ? -22.020 3.353 16.135 1.00 91.94 111 LYS A O 1
ATOM 918 N N . GLU A 1 112 ? -19.825 3.067 16.401 1.00 91.50 112 GLU A N 1
ATOM 919 C CA . GLU A 1 112 ? -19.409 4.005 15.342 1.00 91.50 112 GLU A CA 1
ATOM 920 C C . GLU A 1 112 ? -19.742 3.508 13.924 1.00 91.50 112 GLU A C 1
ATOM 922 O O . GLU A 1 112 ? -19.864 4.316 13.001 1.00 91.50 112 GLU A O 1
ATOM 927 N N . MET A 1 113 ? -19.893 2.190 13.761 1.00 92.75 113 MET A N 1
ATOM 928 C CA . MET A 1 113 ? -20.264 1.505 12.520 1.00 92.75 113 MET A CA 1
ATOM 929 C C . MET A 1 113 ? -21.771 1.232 12.423 1.00 92.75 113 MET A C 1
ATOM 931 O O . MET A 1 113 ? -22.234 0.789 11.376 1.00 92.75 113 MET A O 1
ATOM 935 N N . GLN A 1 114 ? -22.556 1.527 13.468 1.00 93.62 114 GLN A N 1
ATOM 936 C CA . GLN A 1 114 ? -24.018 1.373 13.476 1.00 93.62 114 GLN A CA 1
ATOM 937 C C . GLN A 1 114 ? -24.713 2.506 12.701 1.00 93.62 114 GLN A C 1
ATOM 939 O O . GLN A 1 114 ? -25.571 3.221 13.214 1.00 93.62 114 GLN A O 1
ATOM 944 N N . ARG A 1 115 ? -24.295 2.708 11.452 1.00 93.31 115 ARG A N 1
ATOM 945 C CA . ARG A 1 115 ? -24.792 3.725 10.525 1.00 93.31 115 ARG A CA 1
ATOM 946 C C . ARG A 1 115 ? -24.565 3.281 9.086 1.00 93.31 115 ARG A C 1
ATOM 948 O O . ARG A 1 115 ? -23.802 2.356 8.825 1.00 93.31 115 ARG A O 1
ATOM 955 N N . VAL A 1 116 ? -25.193 3.979 8.148 1.00 94.50 116 VAL A N 1
ATOM 956 C CA . VAL A 1 116 ? -24.946 3.773 6.719 1.00 94.50 116 VAL A CA 1
ATOM 957 C C . VAL A 1 116 ? -23.594 4.378 6.353 1.00 94.50 116 VAL A C 1
ATOM 959 O O . VAL A 1 116 ? -23.313 5.533 6.675 1.00 94.50 116 VAL A O 1
ATOM 962 N N . ILE A 1 117 ? -22.752 3.588 5.691 1.00 94.94 117 ILE A N 1
ATOM 963 C CA . ILE A 1 117 ? -21.438 4.010 5.206 1.00 94.94 117 ILE A CA 1
ATOM 964 C C . ILE A 1 117 ? -21.468 3.893 3.678 1.00 94.94 117 ILE A C 1
ATOM 966 O O . ILE A 1 117 ? -21.456 2.770 3.172 1.00 94.94 117 ILE A O 1
ATOM 970 N N . PRO A 1 118 ? -21.510 5.021 2.943 1.00 95.50 118 PRO A N 1
ATOM 971 C CA . PRO A 1 118 ? -21.430 5.037 1.484 1.00 95.50 118 PRO A CA 1
ATOM 972 C C . PRO A 1 118 ? -20.174 4.333 0.989 1.00 95.50 118 PRO A C 1
ATOM 974 O O . PRO A 1 118 ? -19.172 4.288 1.712 1.00 95.50 118 PRO A O 1
ATOM 977 N N . GLU A 1 119 ? -20.205 3.820 -0.241 1.00 95.75 119 GLU A N 1
ATOM 978 C CA . GLU A 1 119 ? -19.057 3.184 -0.888 1.00 95.75 119 GLU A CA 1
ATOM 979 C C . GLU A 1 119 ? -17.870 4.150 -1.106 1.00 95.75 119 GLU A C 1
ATOM 981 O O . GLU A 1 119 ? -17.932 5.354 -0.840 1.00 95.75 119 GLU A O 1
ATOM 986 N N . LEU A 1 120 ? -16.700 3.593 -1.452 1.00 94.25 120 LEU A N 1
ATOM 987 C CA . LEU A 1 120 ? -15.478 4.395 -1.540 1.00 94.25 120 LEU A CA 1
ATOM 988 C C . LEU A 1 120 ? -15.599 5.348 -2.732 1.00 94.25 120 LEU A C 1
ATOM 990 O O . LEU A 1 120 ? -15.900 4.900 -3.830 1.00 94.25 120 LEU A O 1
ATOM 994 N N . TYR A 1 121 ? -15.301 6.631 -2.517 1.00 95.00 121 TYR A N 1
ATOM 995 C CA . TYR A 1 121 ? -15.423 7.693 -3.525 1.00 95.00 121 TYR A CA 1
ATOM 996 C C . TYR A 1 121 ? -16.861 8.015 -3.969 1.00 95.00 121 TYR A C 1
ATOM 998 O O . TYR A 1 121 ? -17.033 8.699 -4.974 1.00 95.00 121 TYR A O 1
ATOM 1006 N N . THR A 1 122 ? -17.878 7.579 -3.219 1.00 95.81 122 THR A N 1
ATOM 1007 C CA . THR A 1 122 ? -19.276 7.978 -3.455 1.00 95.81 122 THR A CA 1
ATOM 1008 C C . THR A 1 122 ? -19.588 9.348 -2.852 1.00 95.81 122 THR A C 1
ATOM 1010 O O . THR A 1 122 ? -20.107 10.215 -3.543 1.00 95.81 122 THR A O 1
ATOM 1013 N N . ASP A 1 123 ? -19.219 9.553 -1.586 1.00 95.62 123 ASP A N 1
ATOM 1014 C CA . ASP A 1 123 ? -19.479 10.781 -0.826 1.00 95.62 123 ASP A CA 1
ATOM 1015 C C . ASP A 1 123 ? -18.183 11.410 -0.288 1.00 95.62 123 ASP A C 1
ATOM 1017 O O . ASP A 1 123 ? -17.074 10.887 -0.460 1.00 95.62 123 ASP A O 1
ATOM 1021 N N . VAL A 1 124 ? -18.323 12.549 0.400 1.00 93.31 124 VAL A N 1
ATOM 1022 C CA . VAL A 1 124 ? -17.223 13.196 1.126 1.00 93.31 124 VAL A CA 1
ATOM 1023 C C . VAL A 1 124 ? -16.642 12.275 2.214 1.00 93.31 124 VAL A C 1
ATOM 1025 O O . VAL A 1 124 ? -17.377 11.491 2.815 1.00 93.31 124 VAL A O 1
ATOM 1028 N N . PRO A 1 125 ? -15.332 12.366 2.527 1.00 92.88 125 PRO A N 1
ATOM 1029 C CA . PRO A 1 125 ? -14.727 11.581 3.602 1.00 92.88 125 PRO A CA 1
ATOM 1030 C C . PRO A 1 125 ? -15.443 11.787 4.943 1.00 92.88 125 PRO A C 1
ATOM 1032 O O . PRO A 1 125 ? -15.501 12.900 5.466 1.00 92.88 125 PRO A O 1
ATOM 1035 N N . ILE A 1 126 ? -15.970 10.700 5.508 1.00 92.19 126 ILE A N 1
ATOM 1036 C CA . ILE A 1 126 ? -16.814 10.744 6.706 1.00 92.19 126 ILE A CA 1
ATOM 1037 C C . ILE A 1 126 ? -15.953 10.598 7.973 1.00 92.19 126 ILE A C 1
ATOM 1039 O O . ILE A 1 126 ? -15.165 9.647 8.068 1.00 92.19 126 ILE A O 1
ATOM 1043 N N . PRO A 1 127 ? -16.112 11.488 8.973 1.00 94.25 127 PRO A N 1
ATOM 1044 C CA . PRO A 1 127 ? -15.429 11.353 10.253 1.00 94.25 127 PRO A CA 1
ATOM 1045 C C . PRO A 1 127 ? -15.993 10.194 11.093 1.00 94.25 127 PRO A C 1
ATOM 1047 O O . PRO A 1 127 ? -17.201 9.921 11.099 1.00 94.25 127 PRO A O 1
ATOM 1050 N N . THR A 1 128 ? -15.121 9.529 11.854 1.00 93.00 128 THR A N 1
ATOM 1051 C CA . THR A 1 128 ? -15.472 8.394 12.720 1.00 93.00 128 THR A CA 1
ATOM 1052 C C . THR A 1 128 ? -16.480 8.782 13.805 1.00 93.00 128 THR A C 1
ATOM 1054 O O . THR A 1 128 ? -17.504 8.119 13.939 1.00 93.00 128 THR A O 1
ATOM 1057 N N . ASN A 1 129 ? -16.253 9.861 14.560 1.00 92.81 129 ASN A N 1
ATOM 1058 C CA . ASN A 1 129 ? -17.210 10.327 15.565 1.00 92.81 129 ASN A CA 1
ATOM 1059 C C . ASN A 1 129 ? -16.983 11.802 15.933 1.00 92.81 129 ASN A C 1
ATOM 1061 O O . ASN A 1 129 ? -16.357 12.121 16.947 1.00 92.81 129 ASN A O 1
ATOM 1065 N N . SER A 1 130 ? -17.535 12.714 15.131 1.00 89.69 130 SER A N 1
ATOM 1066 C CA . SER A 1 130 ? -17.398 14.161 15.351 1.00 89.69 130 SER A CA 1
ATOM 1067 C C . SER A 1 130 ? -17.972 14.624 16.694 1.00 89.69 130 SER A C 1
ATOM 1069 O O . SER A 1 130 ? -17.385 15.489 17.337 1.00 89.69 130 SER A O 1
ATOM 1071 N N . ALA A 1 131 ? -19.059 14.007 17.170 1.00 91.69 131 ALA A N 1
ATOM 1072 C CA . ALA A 1 131 ? -19.684 14.347 18.451 1.00 91.69 131 ALA A CA 1
ATOM 1073 C C . ALA A 1 131 ? -18.769 14.079 19.660 1.00 91.69 131 ALA A C 1
ATOM 1075 O O . ALA A 1 131 ? -18.893 14.742 20.687 1.00 91.69 131 ALA A O 1
ATOM 1076 N N . LYS A 1 132 ? -17.833 13.129 19.538 1.00 90.56 132 LYS A N 1
ATOM 1077 C CA . LYS A 1 132 ? -16.818 12.824 20.562 1.00 90.56 132 LYS A CA 1
ATOM 1078 C C . LYS A 1 132 ? -15.448 13.441 20.264 1.00 90.56 132 LYS A C 1
ATOM 1080 O O . LYS A 1 132 ? -14.479 13.120 20.945 1.00 90.56 132 LYS A O 1
ATOM 1085 N N . GLY A 1 133 ? -15.354 14.300 19.249 1.00 91.44 133 GLY A N 1
ATOM 1086 C CA . GLY A 1 133 ? -14.100 14.921 18.825 1.00 91.44 133 GLY A CA 1
ATOM 1087 C C . GLY A 1 133 ? -13.162 14.018 18.011 1.00 91.44 133 GLY A C 1
ATOM 1088 O O . GLY A 1 133 ? -12.021 14.411 17.782 1.00 91.44 133 GLY A O 1
ATOM 1089 N N . ASP A 1 134 ? -13.607 12.840 17.549 1.00 92.12 134 ASP A N 1
ATOM 1090 C CA . ASP A 1 134 ? -12.832 11.983 16.637 1.00 92.12 134 ASP A CA 1
ATOM 1091 C C . ASP A 1 134 ? -13.159 12.325 15.173 1.00 92.12 134 ASP A C 1
ATOM 1093 O O . ASP A 1 134 ? -14.149 11.864 14.596 1.00 92.12 134 ASP A O 1
ATOM 1097 N N . TYR A 1 135 ? -12.291 13.133 14.564 1.00 92.88 135 TYR A N 1
ATOM 1098 C CA . TYR A 1 135 ? -12.381 13.556 13.162 1.00 92.88 135 TYR A CA 1
ATOM 1099 C C . TYR A 1 135 ? -11.544 12.689 12.205 1.00 92.88 135 TYR A C 1
ATOM 1101 O O . TYR A 1 135 ? -11.311 13.078 11.060 1.00 92.88 135 TYR A O 1
ATOM 1109 N N . SER A 1 136 ? -11.057 11.525 12.649 1.00 92.75 136 SER A N 1
ATOM 1110 C CA . SER A 1 136 ? -10.350 10.586 11.770 1.00 92.75 136 SER A CA 1
ATOM 1111 C C . SER A 1 136 ? -11.276 10.025 10.685 1.00 92.75 136 SER A C 1
ATOM 1113 O O . SER A 1 136 ? -12.488 9.943 10.871 1.00 92.75 136 SER A O 1
ATOM 1115 N N . ASN A 1 137 ? -10.719 9.626 9.538 1.00 93.12 137 ASN A N 1
ATOM 1116 C CA . ASN A 1 137 ? -11.500 9.002 8.469 1.00 93.12 137 ASN A CA 1
ATOM 1117 C C . ASN A 1 137 ? -11.943 7.592 8.888 1.00 93.12 137 ASN A C 1
ATOM 1119 O O . ASN A 1 137 ? -11.095 6.722 9.122 1.00 93.12 137 ASN A O 1
ATOM 1123 N N . LEU A 1 138 ? -13.258 7.354 8.883 1.00 92.88 138 LEU A N 1
ATOM 1124 C CA . LEU A 1 138 ? -13.847 6.071 9.263 1.00 92.88 138 LEU A CA 1
ATOM 1125 C C . LEU A 1 138 ? -13.300 4.898 8.433 1.00 92.88 138 LEU A C 1
ATOM 1127 O O . LEU A 1 138 ? -13.028 3.836 8.980 1.00 92.88 138 LEU A O 1
ATOM 1131 N N . ARG A 1 139 ? -13.047 5.085 7.130 1.00 92.38 139 ARG A N 1
ATOM 1132 C CA . ARG A 1 139 ? -12.519 4.016 6.255 1.00 92.38 139 ARG A CA 1
ATOM 1133 C C . ARG A 1 139 ? -11.119 3.538 6.635 1.00 92.38 139 ARG A C 1
ATOM 1135 O O . ARG A 1 139 ? -10.717 2.454 6.230 1.00 92.38 139 ARG A O 1
ATOM 1142 N N . SER A 1 140 ? -10.366 4.369 7.349 1.00 92.81 140 SER A N 1
ATOM 1143 C CA . SER A 1 140 ? -9.015 4.051 7.816 1.00 92.81 140 SER A CA 1
ATOM 1144 C C . SER A 1 140 ? -8.963 3.645 9.286 1.00 92.81 140 SER A C 1
ATOM 1146 O O . SER A 1 140 ? -7.876 3.369 9.789 1.00 92.81 140 SER A O 1
ATOM 1148 N N . LYS A 1 141 ? -10.109 3.636 9.980 1.00 93.94 141 LYS A N 1
ATOM 1149 C CA . LYS A 1 141 ? -10.189 3.200 11.370 1.00 93.94 141 LYS A CA 1
ATOM 1150 C C . LYS A 1 141 ? -9.952 1.691 11.426 1.00 93.94 141 LYS A C 1
ATOM 1152 O O . LYS A 1 141 ? -10.603 0.927 10.718 1.00 93.94 141 LYS A O 1
ATOM 1157 N N . VAL A 1 142 ? -9.016 1.283 12.272 1.00 94.75 142 VAL A N 1
ATOM 1158 C CA . VAL A 1 142 ? -8.717 -0.120 12.574 1.00 94.75 142 VAL A CA 1
ATOM 1159 C C . VAL A 1 142 ? -9.113 -0.368 14.025 1.00 94.75 142 VAL A C 1
ATOM 1161 O O . VAL A 1 142 ? -8.926 0.510 14.869 1.00 94.75 142 VAL A O 1
ATOM 1164 N N . TYR A 1 143 ? -9.693 -1.535 14.290 1.00 94.31 143 TYR A N 1
ATOM 1165 C CA . TYR A 1 143 ? -10.095 -1.958 15.627 1.00 94.31 143 TYR A CA 1
ATOM 1166 C C . TYR A 1 143 ? -9.149 -3.039 16.139 1.00 94.31 143 TYR A C 1
ATOM 1168 O O . TYR A 1 143 ? -8.777 -3.946 15.391 1.00 94.31 143 TYR A O 1
ATOM 1176 N N . ASP A 1 144 ? -8.799 -2.948 17.418 1.00 94.38 144 ASP A N 1
ATOM 1177 C CA . ASP A 1 144 ? -7.976 -3.945 18.093 1.00 94.38 144 ASP A CA 1
ATOM 1178 C C . ASP A 1 144 ? -8.743 -5.267 18.183 1.00 94.38 144 ASP A C 1
ATOM 1180 O O . ASP A 1 144 ? -9.901 -5.304 18.625 1.00 94.38 144 ASP A O 1
ATOM 1184 N N . ARG A 1 145 ? -8.097 -6.368 17.793 1.00 94.06 145 ARG A N 1
ATOM 1185 C CA . ARG A 1 145 ? -8.713 -7.703 17.798 1.00 94.06 145 ARG A CA 1
ATOM 1186 C C . ARG A 1 145 ? -9.169 -8.095 19.201 1.00 94.06 145 ARG A C 1
ATOM 1188 O O . ARG A 1 145 ? -10.223 -8.703 19.361 1.00 94.06 145 ARG A O 1
ATOM 1195 N N . GLU A 1 146 ? -8.393 -7.711 20.203 1.00 93.00 146 GLU A N 1
ATOM 1196 C CA . GLU A 1 146 ? -8.601 -7.994 21.617 1.00 93.00 146 GLU A CA 1
ATOM 1197 C C . GLU A 1 146 ? -9.890 -7.350 22.140 1.00 93.00 146 GLU A C 1
ATOM 1199 O O . GLU A 1 146 ? -10.549 -7.920 23.007 1.00 93.00 146 GLU A O 1
ATOM 1204 N N . THR A 1 147 ? -10.280 -6.195 21.587 1.00 92.56 147 THR A N 1
ATOM 1205 C CA . THR A 1 147 ? -11.519 -5.494 21.966 1.00 92.56 147 THR A CA 1
ATOM 1206 C C . THR A 1 147 ? -12.767 -6.086 21.317 1.00 92.56 147 THR A C 1
ATOM 1208 O O . THR A 1 147 ? -13.869 -5.885 21.819 1.00 92.56 147 THR A O 1
ATOM 1211 N N . LEU A 1 148 ? -12.601 -6.830 20.219 1.00 92.56 148 LEU A N 1
ATOM 1212 C CA . LEU A 1 148 ? -13.688 -7.444 19.453 1.00 92.56 148 LEU A CA 1
ATOM 1213 C C . LEU A 1 148 ? -13.813 -8.956 19.675 1.00 92.56 148 LEU A C 1
ATOM 1215 O O . LEU A 1 148 ? -14.574 -9.609 18.964 1.00 92.56 148 LEU A O 1
ATOM 1219 N N . GLN A 1 149 ? -13.095 -9.532 20.642 1.00 93.75 149 GLN A N 1
ATOM 1220 C CA . GLN A 1 149 ? -13.037 -10.987 20.821 1.00 93.75 149 GLN A CA 1
ATOM 1221 C C . GLN A 1 149 ? -14.407 -11.639 20.990 1.00 93.75 149 GLN A C 1
ATOM 1223 O O . GLN A 1 149 ? -14.682 -12.639 20.336 1.00 93.75 149 GLN A O 1
ATOM 1228 N N . GLU A 1 150 ? -15.285 -11.053 21.804 1.00 91.81 150 GLU A N 1
ATOM 1229 C CA . GLU A 1 150 ? -16.619 -11.613 22.039 1.00 91.81 150 GLU A CA 1
ATOM 1230 C C . GLU A 1 150 ? -17.445 -11.696 20.752 1.00 91.81 150 GLU A C 1
ATOM 1232 O O . GLU A 1 150 ? -18.099 -12.709 20.505 1.00 91.81 150 GLU A O 1
ATOM 1237 N N . ALA A 1 151 ? -17.364 -10.662 19.910 1.00 91.56 151 ALA A N 1
AT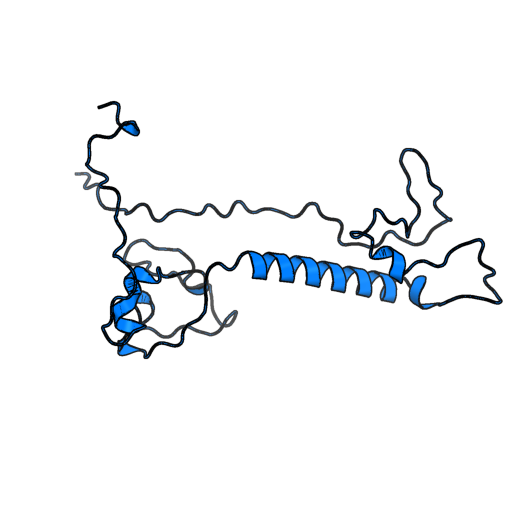OM 1238 C CA . ALA A 1 151 ? -18.050 -10.608 18.624 1.00 91.56 151 ALA A CA 1
ATOM 1239 C C . ALA A 1 151 ? -17.416 -11.546 17.582 1.00 91.56 151 ALA A C 1
ATOM 1241 O O . ALA A 1 151 ? -18.131 -12.140 16.780 1.00 91.56 151 ALA A O 1
ATOM 1242 N N . LEU A 1 152 ? -16.087 -11.690 17.591 1.00 93.00 152 LEU A N 1
ATOM 1243 C CA . LEU A 1 152 ? -15.341 -12.497 16.617 1.00 93.00 152 LEU A CA 1
ATOM 1244 C C . LEU A 1 152 ? -15.371 -13.999 16.919 1.00 93.00 152 LEU A C 1
ATOM 1246 O O . LEU A 1 152 ? -15.322 -14.807 15.994 1.00 93.00 152 LEU A O 1
ATOM 1250 N N . TYR A 1 153 ? -15.437 -14.379 18.194 1.00 92.88 153 TYR A N 1
ATOM 1251 C CA . TYR A 1 153 ? -15.277 -15.765 18.643 1.00 92.88 153 TYR A CA 1
ATOM 1252 C C . TYR A 1 153 ? -16.491 -16.287 19.420 1.00 92.88 153 TYR A C 1
ATOM 1254 O O . TYR A 1 153 ? -16.359 -17.207 20.224 1.00 92.88 153 TYR A O 1
ATOM 1262 N N . SER A 1 154 ? -17.680 -15.722 19.179 1.00 88.81 154 SER A N 1
ATOM 1263 C CA . SER A 1 154 ? -18.950 -16.174 19.779 1.00 88.81 154 SER A CA 1
ATOM 1264 C C . SER A 1 154 ? -18.890 -16.285 21.311 1.00 88.81 154 SER A C 1
ATOM 1266 O O . SER A 1 154 ? -19.313 -17.279 21.896 1.00 88.81 154 SER A O 1
ATOM 1268 N N . GLY A 1 155 ? -18.315 -15.269 21.961 1.00 85.31 155 GLY A N 1
ATOM 1269 C CA . GLY A 1 155 ? -18.151 -15.204 23.418 1.00 85.31 155 GLY A CA 1
ATOM 1270 C C . GLY A 1 155 ? -16.871 -15.843 23.970 1.00 85.31 155 GLY A C 1
ATOM 1271 O O . GLY A 1 155 ? -16.555 -15.632 25.140 1.00 85.31 155 GLY A O 1
ATOM 1272 N N . ALA A 1 156 ? -16.089 -16.564 23.160 1.00 90.50 156 ALA A N 1
ATOM 1273 C CA . ALA A 1 156 ? -14.765 -17.013 23.580 1.00 90.50 156 ALA A CA 1
ATOM 1274 C C . ALA A 1 156 ? -13.762 -15.845 23.604 1.00 90.50 156 ALA A C 1
ATOM 1276 O O . ALA A 1 156 ? -13.821 -14.925 22.786 1.00 90.50 156 ALA A O 1
ATOM 1277 N N . ARG A 1 157 ? -12.803 -15.893 24.534 1.00 93.38 157 ARG A N 1
ATOM 1278 C CA . ARG A 1 157 ? -11.741 -14.884 24.681 1.00 93.38 157 ARG A CA 1
ATOM 1279 C C . ARG A 1 157 ? -10.357 -15.539 24.557 1.00 93.38 157 ARG A C 1
ATOM 1281 O O . ARG A 1 157 ? -9.710 -15.785 25.573 1.00 93.38 157 ARG A O 1
ATOM 1288 N N . PRO A 1 158 ? -9.929 -15.912 23.334 1.00 93.81 158 PRO A N 1
ATOM 1289 C CA . PRO A 1 158 ? -8.672 -16.633 23.119 1.00 93.81 158 PRO A CA 1
ATOM 1290 C C . PRO A 1 158 ? -7.410 -15.783 23.345 1.00 93.81 158 PRO A C 1
ATOM 1292 O O . PRO A 1 158 ? -6.326 -16.341 23.495 1.00 93.81 158 PRO A O 1
ATOM 1295 N N . TYR A 1 159 ? -7.530 -14.455 23.360 1.00 94.81 159 TYR A N 1
ATOM 1296 C CA . TYR A 1 159 ? -6.432 -13.519 23.586 1.00 94.81 159 TYR A CA 1
ATOM 1297 C C . TYR A 1 159 ? -6.583 -12.811 24.942 1.00 94.81 159 TYR A C 1
ATOM 1299 O O . TYR A 1 159 ? -7.703 -12.480 25.344 1.00 94.81 159 TYR A O 1
ATOM 1307 N N . PRO A 1 160 ? -5.472 -12.529 25.645 1.00 94.56 160 PRO A N 1
ATOM 1308 C CA . PRO A 1 160 ? -5.512 -11.752 26.879 1.00 94.56 160 PRO A CA 1
ATOM 1309 C C . PRO A 1 160 ? -6.008 -10.319 26.624 1.00 94.56 160 PRO A C 1
ATOM 1311 O O . PRO A 1 160 ? -5.872 -9.782 25.524 1.00 94.56 160 PRO A O 1
ATOM 1314 N N . GLU A 1 161 ? -6.583 -9.691 27.649 1.00 92.38 161 GLU A N 1
ATOM 1315 C CA . GLU A 1 161 ? -7.033 -8.299 27.566 1.00 92.38 161 GLU A CA 1
ATOM 1316 C C . GLU A 1 161 ? -5.851 -7.323 27.439 1.00 92.38 161 GLU A C 1
ATOM 1318 O O . GLU A 1 161 ? -4.756 -7.557 27.957 1.00 92.38 161 GLU A O 1
ATOM 1323 N N . ILE A 1 162 ? -6.081 -6.194 26.761 1.00 93.56 162 ILE A N 1
ATOM 1324 C CA . ILE A 1 162 ? -5.064 -5.153 26.584 1.00 93.56 162 ILE A CA 1
ATOM 1325 C C . ILE A 1 162 ? -4.792 -4.470 27.924 1.00 93.56 162 ILE A C 1
ATOM 1327 O O . ILE A 1 162 ? -5.663 -3.800 28.484 1.00 93.56 162 ILE A O 1
ATOM 1331 N N . VAL A 1 163 ? -3.544 -4.539 28.382 1.00 94.31 163 VAL A N 1
ATOM 1332 C CA . VAL A 1 163 ? -3.072 -3.742 29.516 1.00 94.31 163 VAL A CA 1
ATOM 1333 C C . VAL A 1 163 ? -2.866 -2.303 29.054 1.00 94.31 163 VAL A C 1
ATOM 1335 O O . VAL A 1 163 ? -2.031 -2.019 28.195 1.00 94.31 163 VAL A O 1
ATOM 1338 N N . ARG A 1 164 ? -3.645 -1.377 29.615 1.00 92.81 164 ARG A N 1
ATOM 1339 C CA . ARG A 1 164 ? -3.526 0.054 29.321 1.00 92.81 164 ARG A CA 1
ATOM 1340 C C . ARG A 1 164 ? -2.633 0.734 30.347 1.00 92.81 164 ARG A C 1
ATOM 1342 O O . ARG A 1 164 ? -2.689 0.427 31.532 1.00 92.81 164 ARG A O 1
ATOM 1349 N N . VAL A 1 165 ? -1.843 1.694 29.877 1.00 92.44 165 VAL A N 1
ATOM 1350 C CA . VAL A 1 165 ? -1.015 2.533 30.745 1.00 92.44 165 VAL A CA 1
ATOM 1351 C C . VAL A 1 165 ? -1.915 3.485 31.528 1.00 92.44 165 VAL A C 1
ATOM 1353 O O . VAL A 1 165 ? -2.714 4.215 30.931 1.00 92.44 165 VAL A O 1
ATOM 1356 N N . ASP A 1 166 ? -1.776 3.496 32.853 1.00 92.44 166 ASP A N 1
ATOM 1357 C CA . ASP A 1 166 ? -2.436 4.495 33.686 1.00 92.44 166 ASP A CA 1
ATOM 1358 C C . ASP A 1 166 ? -1.765 5.857 33.489 1.00 92.44 166 ASP A C 1
ATOM 1360 O O . ASP A 1 166 ? -0.621 6.088 33.870 1.00 92.44 166 ASP A O 1
ATOM 1364 N N . GLN A 1 167 ? -2.510 6.789 32.904 1.00 91.50 167 GLN A N 1
ATOM 1365 C CA . GLN A 1 167 ? -2.029 8.143 32.640 1.00 91.50 167 GLN A CA 1
ATOM 1366 C C . GLN A 1 167 ? -1.872 8.976 33.909 1.00 91.50 167 GLN A C 1
ATOM 1368 O O . GLN A 1 167 ? -1.266 10.046 33.857 1.00 91.50 167 GLN A O 1
ATOM 1373 N N . LYS A 1 168 ? -2.424 8.534 35.042 1.00 92.81 168 LYS A N 1
ATOM 1374 C CA . LYS A 1 168 ? -2.301 9.218 36.332 1.00 92.81 168 LYS A CA 1
ATOM 1375 C C . LYS A 1 168 ? -1.167 8.663 37.191 1.00 92.81 168 LYS A C 1
ATOM 1377 O O . LYS A 1 168 ? -0.727 9.388 38.078 1.00 92.81 168 LYS A O 1
ATOM 1382 N N . ALA A 1 169 ? -0.647 7.475 36.883 1.00 92.56 169 ALA A N 1
ATOM 1383 C CA . ALA A 1 169 ? 0.471 6.871 37.601 1.00 92.56 169 ALA A CA 1
ATOM 1384 C C . ALA A 1 169 ? 1.710 7.777 37.598 1.00 92.56 169 ALA A C 1
ATOM 1386 O O . ALA A 1 169 ? 1.957 8.500 36.631 1.00 92.56 169 ALA A O 1
ATOM 1387 N N . LEU A 1 170 ? 2.466 7.762 38.694 1.00 93.31 170 LEU A N 1
ATOM 1388 C CA . LEU A 1 170 ? 3.749 8.451 38.792 1.00 93.31 170 LEU A CA 1
ATOM 1389 C C . LEU A 1 170 ? 4.792 7.555 38.129 1.00 93.31 170 LEU A C 1
ATOM 1391 O O . LEU A 1 170 ? 5.015 6.419 38.545 1.00 93.31 170 LEU A O 1
ATOM 1395 N N . THR A 1 171 ? 5.287 8.025 36.995 1.00 93.88 171 THR A N 1
ATOM 1396 C CA . THR A 1 171 ? 6.142 7.284 36.075 1.00 93.88 171 THR A CA 1
ATOM 1397 C C . THR A 1 171 ? 7.347 8.145 35.720 1.00 93.88 171 THR A C 1
ATOM 1399 O O . THR A 1 171 ? 7.339 9.361 35.911 1.00 93.88 171 THR A O 1
ATOM 1402 N N . LEU A 1 172 ? 8.396 7.519 35.182 1.00 93.81 172 LEU A N 1
ATOM 1403 C CA . LEU A 1 172 ? 9.684 8.168 34.916 1.00 93.81 172 LEU A CA 1
ATOM 1404 C C . LEU A 1 172 ? 9.578 9.460 34.078 1.00 93.81 172 LEU A C 1
ATOM 1406 O O . LEU A 1 172 ? 10.341 10.395 34.291 1.00 93.81 172 LEU A O 1
ATOM 1410 N N . ASP A 1 173 ? 8.619 9.538 33.152 1.00 92.50 173 ASP A N 1
ATOM 1411 C CA . ASP A 1 173 ? 8.322 10.726 32.335 1.00 92.50 173 ASP A CA 1
ATOM 1412 C C . ASP A 1 173 ? 7.829 11.930 33.156 1.00 92.50 173 ASP A C 1
ATOM 1414 O O . ASP A 1 173 ? 7.971 13.075 32.727 1.00 92.50 173 ASP A O 1
ATOM 1418 N N . LYS A 1 174 ? 7.283 11.679 34.347 1.00 92.06 174 LYS A N 1
ATOM 1419 C CA . LYS A 1 174 ? 6.868 12.690 35.326 1.00 92.06 174 LYS A CA 1
ATOM 1420 C C . LYS A 1 174 ? 7.948 12.991 36.362 1.00 92.06 174 LYS A C 1
ATOM 1422 O O . LYS A 1 174 ? 7.701 13.814 37.239 1.00 92.06 174 LYS A O 1
ATOM 1427 N N . PHE A 1 175 ? 9.124 12.367 36.241 1.00 86.12 175 PHE A N 1
ATOM 1428 C CA . PHE A 1 175 ? 10.267 12.540 37.142 1.00 86.12 175 PHE A CA 1
ATOM 1429 C C . PHE A 1 175 ? 9.936 12.298 38.628 1.00 86.12 175 PHE A C 1
ATOM 1431 O O . PHE A 1 175 ? 10.563 12.900 39.500 1.00 86.12 175 PHE A O 1
ATOM 1438 N N . LEU A 1 176 ? 8.952 11.435 38.910 1.00 77.50 176 LEU A N 1
ATOM 1439 C CA . LEU A 1 176 ? 8.528 11.046 40.256 1.00 77.50 176 LEU A CA 1
ATOM 1440 C C . LEU A 1 176 ? 8.368 9.528 40.331 1.00 77.50 176 LEU A C 1
ATOM 1442 O O . LEU A 1 176 ? 7.706 8.976 39.422 1.00 77.50 176 LEU A O 1
#

pLDDT: mean 87.11, std 17.36, range [28.31, 98.19]

Radius of gyration: 26.89 Å; chains: 1; bounding box: 57×46×81 Å

Sequence (176 aa):
MFLRGSGAPTAHLSQRRCISTGVFEHPPFKYRKRHAFNTLPVHDANRFGGRSAYLREIGPFDHKKKGRQFKRDPGTVQFNVDVWSAQQTLRKQWKKRDWTVVELPFALAPKEMQRVIPELYTDVPIPTNSAKGDYSNLRSKVYDRETLQEALYSGARPYPEIVRVDQKALTLDKFL

Secondary structure (DSSP, 8-state):
------------------------SPPPP-S-PPPBTTB--TT-TTGGGGGGGGGPPPSS--TTT---GGGT-HHHHHHHHHHHHHHHHHHHHHHT---------GGGS-GGGSS--PPTTTSSPPEEEGGGTEEEEGGG----GGGGHHHHTTT---SPPP----TTS--GGGT-

Foldseek 3Di:
DDDDDDDDPPVPPPPPPPDDPDDLAQDADDPAWDDDPPTDGSLDCPPLVRPSVVLDDDDDDDPPPDDDVLSRPRVSVSVVSNVSVVVVVVVVVVVPDPDDDDDFDLVLDPPLSVDDDDDDPPDDFDFSDVVVPGRDGPVPDDDDCQVSVCRVPVHDRPDDHDDDDDPPDDDVVVVD